Protein AF-A0A4Y9ZK62-F1 (afdb_monomer_lite)

InterPro domains:
  IPR059972 Clampless protein, 1 N-terminal domain [PF28371] (34-116)

Organism: NCBI:txid135208

Foldseek 3Di:
DDDDDDDDDDDPPPPPPPPPPDPPDDDDPDDDDDDDDDDDLVVLCVVPVVCSPPDVVVVVVVCVVCVVLQVVQVVPKPDPPDDDPSDDDPDDDIDRPPGPDHDPDDDDDDDDDDDDDDDDDD

Sequence (122 aa):
MFQVSSRPAQPTFDMQHHPITLPSVQLPRTLSRPAYAEVSPDVLAAIDPGLAQVPPEFARRSLHGRGDEMLASISALQIPRSVPKSRLPSSFEVALPYTASPPTHILAVFTSPSSKGPASDA

Secondary structure (DSSP, 8-state):
------PPPP------------------S--PPPPP-PPPHHHHHHH-GGGGGS-HHHHHHHHHHHHHHHHHHHHT----S---GGG--S---------SS--S------------PPP---

Radius of gyration: 26.76 Å; chains: 1; bounding box: 82×47×60 Å

Structure (mmCIF, N/CA/C/O backbone):
data_AF-A0A4Y9ZK62-F1
#
_entry.id   AF-A0A4Y9ZK62-F1
#
loop_
_atom_site.group_PDB
_atom_site.id
_atom_site.type_symbol
_atom_site.label_atom_id
_atom_site.label_alt_id
_atom_site.label_comp_id
_atom_site.label_asym_id
_atom_site.label_entity_id
_atom_site.label_seq_id
_atom_site.pdbx_PDB_ins_code
_atom_site.Cartn_x
_atom_site.Cartn_y
_atom_site.Cartn_z
_atom_site.occupancy
_atom_site.B_iso_or_equiv
_atom_site.auth_seq_id
_atom_site.auth_comp_id
_atom_site.auth_asym_id
_atom_site.auth_atom_id
_atom_site.pdbx_PDB_model_num
ATOM 1 N N . MET A 1 1 ? 63.715 -34.741 -35.266 1.00 45.88 1 MET A N 1
ATOM 2 C CA . MET A 1 1 ? 63.176 -34.483 -33.913 1.00 45.88 1 MET A CA 1
ATOM 3 C C . MET A 1 1 ? 61.736 -34.037 -34.071 1.00 45.88 1 MET A C 1
ATOM 5 O O . MET A 1 1 ? 61.515 -33.015 -34.702 1.00 45.88 1 MET A O 1
ATOM 9 N N . PHE A 1 2 ? 60.775 -34.814 -33.576 1.00 47.19 2 PHE A N 1
ATOM 10 C CA . PHE A 1 2 ? 59.358 -34.447 -33.594 1.00 47.19 2 PHE A CA 1
ATOM 11 C C . PHE A 1 2 ? 58.990 -33.909 -32.210 1.00 47.19 2 PHE A C 1
ATOM 13 O O . PHE A 1 2 ? 59.220 -34.596 -31.218 1.00 47.19 2 PHE A O 1
ATOM 20 N N . GLN A 1 3 ? 58.467 -32.684 -32.136 1.00 57.44 3 GLN A N 1
ATOM 21 C CA . GLN A 1 3 ? 57.881 -32.148 -30.908 1.00 57.44 3 GLN A CA 1
ATOM 22 C C . GLN A 1 3 ? 56.368 -32.371 -30.945 1.00 57.44 3 GLN A C 1
ATOM 24 O O . GLN A 1 3 ? 55.693 -31.925 -31.870 1.00 57.44 3 GLN A O 1
ATOM 29 N N . VAL A 1 4 ? 55.850 -33.079 -29.942 1.00 51.78 4 VAL A N 1
ATOM 30 C CA . VAL A 1 4 ? 54.417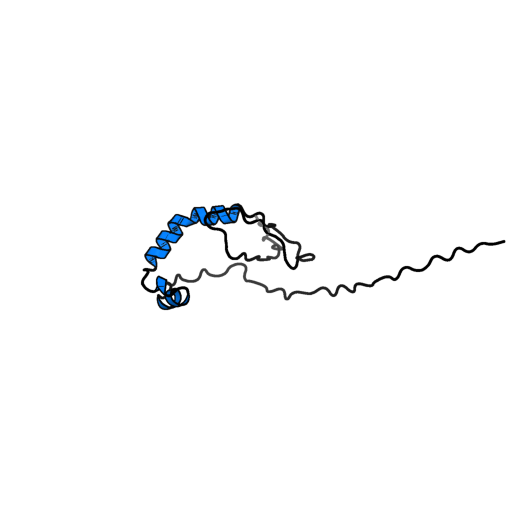 -33.279 -29.703 1.00 51.78 4 VAL A CA 1
ATOM 31 C C . VAL A 1 4 ? 54.019 -32.344 -28.565 1.00 51.78 4 VAL A C 1
ATOM 33 O O . VAL A 1 4 ? 54.481 -32.507 -27.439 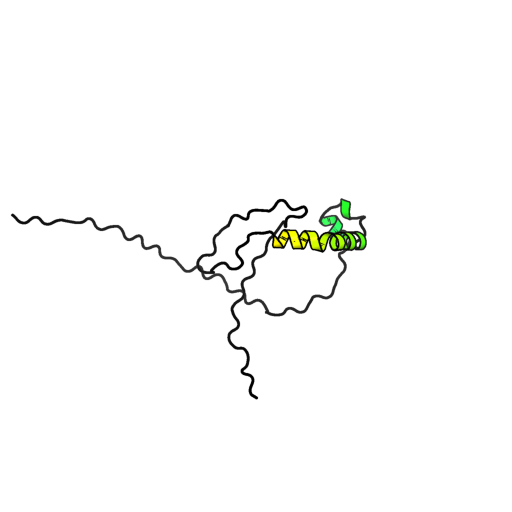1.00 51.78 4 VAL A O 1
ATOM 36 N N . SER A 1 5 ? 53.192 -31.341 -28.855 1.00 46.72 5 SER A N 1
ATOM 37 C CA . SER A 1 5 ? 52.625 -30.452 -27.839 1.00 46.72 5 SER A CA 1
ATOM 38 C C . SER A 1 5 ? 51.401 -31.109 -27.199 1.00 46.72 5 SER A C 1
ATOM 40 O O . SER A 1 5 ? 50.355 -31.236 -27.833 1.00 46.72 5 SER A O 1
ATOM 42 N N . SER A 1 6 ? 51.506 -31.507 -25.934 1.00 51.22 6 SER A N 1
ATOM 43 C CA . SER A 1 6 ? 50.374 -31.935 -25.111 1.00 51.22 6 SER A CA 1
ATOM 44 C C . SER A 1 6 ? 49.688 -30.713 -24.488 1.00 51.22 6 SER A C 1
ATOM 46 O O . SER A 1 6 ? 50.271 -29.994 -23.679 1.00 51.22 6 SER A O 1
ATOM 48 N N . ARG A 1 7 ? 48.430 -30.459 -24.868 1.00 47.88 7 ARG A N 1
ATOM 49 C CA . ARG A 1 7 ? 47.552 -29.507 -24.167 1.00 47.88 7 ARG A CA 1
ATOM 50 C C . ARG A 1 7 ? 46.904 -30.21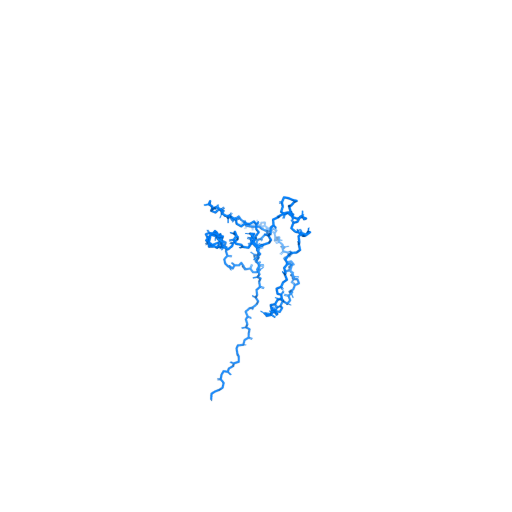0 -22.964 1.00 47.88 7 ARG A C 1
ATOM 52 O O . ARG A 1 7 ? 46.405 -31.319 -23.150 1.00 47.88 7 ARG A O 1
ATOM 59 N N . PRO A 1 8 ? 46.855 -29.602 -21.766 1.00 47.66 8 PRO A N 1
ATOM 60 C CA . PRO A 1 8 ? 46.057 -30.138 -20.670 1.00 47.66 8 PRO A CA 1
ATOM 61 C C . PRO A 1 8 ? 44.562 -29.931 -20.951 1.00 47.66 8 PRO A C 1
ATOM 63 O O . PRO A 1 8 ? 44.132 -28.846 -21.348 1.00 47.66 8 PRO A O 1
ATOM 66 N N . ALA A 1 9 ? 43.779 -30.991 -20.754 1.00 50.91 9 ALA A N 1
ATOM 67 C CA . ALA A 1 9 ? 42.325 -30.960 -20.812 1.00 50.91 9 ALA A CA 1
ATOM 68 C C . ALA A 1 9 ? 41.778 -30.048 -19.703 1.00 50.91 9 ALA A C 1
ATOM 70 O O . ALA A 1 9 ? 42.148 -30.190 -18.537 1.00 50.91 9 ALA A O 1
ATOM 71 N N . GLN A 1 10 ? 40.907 -29.105 -20.065 1.00 52.44 10 GLN A N 1
ATOM 72 C CA . GLN A 1 10 ? 40.164 -28.334 -19.074 1.00 52.44 10 GLN A CA 1
ATOM 73 C C . GLN A 1 10 ? 39.062 -29.209 -18.461 1.00 52.44 10 GLN A C 1
ATOM 75 O O . GLN A 1 10 ? 38.386 -29.922 -19.206 1.00 52.44 10 GLN A O 1
ATOM 80 N N . PRO A 1 11 ? 38.851 -29.163 -17.135 1.00 49.75 11 PRO A N 1
ATOM 81 C CA . PRO A 1 11 ? 37.728 -29.840 -16.510 1.00 49.75 11 PRO A CA 1
ATOM 82 C C . PRO A 1 11 ? 36.427 -29.141 -16.924 1.00 49.75 11 PRO A C 1
ATOM 84 O O . PRO A 1 11 ? 36.158 -28.002 -16.543 1.00 49.75 11 PRO A O 1
ATOM 87 N N . THR A 1 12 ? 35.618 -29.830 -17.723 1.00 53.00 12 THR A N 1
ATOM 88 C CA . THR A 1 12 ? 34.211 -29.503 -17.948 1.00 53.00 12 THR A CA 1
ATOM 89 C C . THR A 1 12 ? 33.457 -29.675 -16.635 1.00 53.00 12 THR A C 1
ATOM 91 O O . THR A 1 12 ? 33.191 -30.794 -16.202 1.00 53.00 12 THR A O 1
ATOM 94 N N . PHE A 1 13 ? 33.126 -28.562 -15.984 1.00 55.06 13 PHE A N 1
ATOM 95 C CA . PHE A 1 13 ? 32.131 -28.544 -14.920 1.00 55.06 13 PHE A CA 1
ATOM 96 C C . PHE A 1 13 ? 30.748 -28.672 -15.563 1.00 55.06 13 PHE A C 1
ATOM 98 O O . PHE A 1 13 ? 30.177 -27.685 -16.026 1.00 55.06 13 PHE A O 1
ATOM 105 N N . ASP A 1 14 ? 30.222 -29.896 -15.605 1.00 47.16 14 ASP A N 1
ATOM 106 C CA . ASP A 1 14 ? 28.808 -30.155 -15.879 1.00 47.16 14 ASP A CA 1
ATOM 107 C C . ASP A 1 14 ? 27.976 -29.588 -14.717 1.00 47.16 14 ASP A C 1
ATOM 109 O O . ASP A 1 14 ? 27.681 -30.260 -13.727 1.00 47.16 14 ASP A O 1
ATOM 113 N N . MET A 1 15 ? 27.602 -28.310 -14.811 1.00 57.34 15 MET A N 1
ATOM 114 C CA . MET A 1 15 ? 26.488 -27.772 -14.036 1.00 57.34 15 MET A CA 1
ATOM 115 C C . MET A 1 15 ? 25.207 -28.391 -14.598 1.00 57.34 15 MET A C 1
ATOM 117 O O . MET A 1 15 ? 24.571 -27.847 -15.501 1.00 57.34 15 MET A O 1
ATOM 121 N N . GLN A 1 16 ? 24.828 -29.553 -14.063 1.00 54.69 16 GLN A N 1
ATOM 122 C CA . GLN A 1 16 ? 23.493 -30.117 -14.233 1.00 54.69 16 GLN A CA 1
ATOM 123 C C . GLN A 1 16 ? 22.473 -29.162 -13.596 1.00 54.69 16 GLN A C 1
ATOM 125 O O . GLN A 1 16 ? 22.069 -29.319 -12.442 1.00 54.69 16 GLN A O 1
ATOM 130 N N . HIS A 1 17 ? 22.063 -28.142 -14.354 1.00 52.38 17 HIS A N 1
ATOM 131 C CA . HIS A 1 17 ? 20.906 -27.313 -14.052 1.00 52.38 17 HIS A CA 1
ATOM 132 C C . HIS A 1 17 ? 19.671 -28.209 -14.090 1.00 52.38 17 HIS A C 1
ATOM 134 O O . HIS A 1 17 ? 19.040 -28.380 -15.130 1.00 52.38 17 HIS A O 1
ATOM 140 N N . HIS A 1 18 ? 19.326 -28.793 -12.945 1.00 49.72 18 HIS A N 1
ATOM 141 C CA . HIS A 1 18 ? 17.996 -29.336 -12.741 1.00 49.72 18 HIS A CA 1
ATOM 142 C C . HIS A 1 18 ? 17.030 -28.159 -12.901 1.00 49.72 18 HIS A C 1
ATOM 144 O O . HIS A 1 18 ? 17.126 -27.197 -12.129 1.00 49.72 18 HIS A O 1
ATOM 150 N N . PRO A 1 19 ? 16.147 -28.158 -13.916 1.00 53.53 19 PRO A N 1
ATOM 151 C CA . PRO A 1 19 ? 15.156 -27.109 -14.030 1.00 53.53 19 PRO A CA 1
ATOM 152 C C . PRO A 1 19 ? 14.275 -27.208 -12.789 1.00 53.53 19 PRO A C 1
ATOM 154 O O . PRO A 1 19 ? 13.539 -28.177 -12.617 1.00 53.53 19 PRO A O 1
ATOM 157 N N . ILE A 1 20 ? 14.377 -26.219 -11.902 1.00 54.44 20 ILE A N 1
ATOM 158 C CA . ILE A 1 20 ? 13.439 -26.056 -10.796 1.00 54.44 20 ILE A CA 1
ATOM 159 C C . ILE A 1 20 ? 12.090 -25.750 -11.447 1.00 54.44 20 ILE A C 1
ATOM 161 O O . ILE A 1 20 ? 11.775 -24.610 -11.788 1.00 54.44 20 ILE A O 1
ATOM 165 N N . THR A 1 21 ? 11.301 -26.791 -11.692 1.00 56.28 21 THR A N 1
ATOM 166 C CA . THR A 1 21 ? 9.909 -26.660 -12.101 1.00 56.28 21 THR A CA 1
ATOM 167 C C . THR A 1 21 ? 9.129 -26.194 -10.887 1.00 56.28 21 THR A C 1
ATOM 169 O O . THR A 1 21 ? 8.697 -26.996 -10.061 1.00 56.28 21 THR A O 1
ATOM 172 N N . LEU A 1 22 ? 8.984 -24.876 -10.757 1.00 60.06 22 LEU A N 1
ATOM 173 C CA . LEU A 1 22 ? 8.061 -24.295 -9.793 1.00 60.06 22 LEU A CA 1
ATOM 174 C C . LEU A 1 22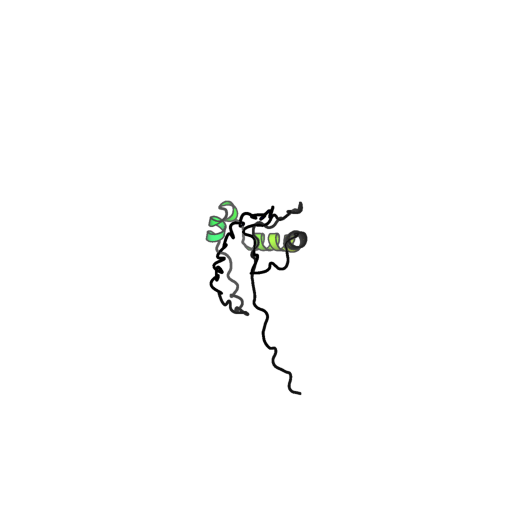 ? 6.649 -24.814 -10.105 1.00 60.06 22 LEU A C 1
ATOM 176 O O . LEU A 1 22 ? 6.257 -24.815 -11.279 1.00 60.06 22 LEU A O 1
ATOM 180 N N . PRO A 1 23 ? 5.875 -25.247 -9.095 1.00 62.72 23 PRO A N 1
ATOM 181 C CA . PRO A 1 23 ? 4.497 -25.656 -9.304 1.00 62.72 23 PRO A CA 1
ATOM 182 C C . PRO A 1 23 ? 3.734 -24.491 -9.940 1.00 62.72 23 PRO A C 1
ATOM 184 O O . PRO A 1 23 ? 3.619 -23.404 -9.373 1.00 62.72 23 PRO A O 1
ATOM 187 N N . SER A 1 24 ? 3.255 -24.702 -11.165 1.00 67.62 24 SER A N 1
ATOM 188 C CA . SER A 1 24 ? 2.485 -23.700 -11.893 1.00 67.62 24 SER A CA 1
ATOM 189 C C . SER A 1 24 ? 1.090 -23.618 -11.282 1.00 67.62 24 SER A C 1
ATOM 191 O O . SER A 1 24 ? 0.185 -24.335 -11.705 1.00 67.62 24 SER A O 1
ATOM 193 N N . VAL A 1 25 ? 0.910 -22.740 -10.296 1.00 68.50 25 VAL A N 1
ATOM 194 C CA . VAL A 1 25 ? -0.408 -22.435 -9.733 1.00 68.50 25 VAL A CA 1
ATOM 195 C C . VAL A 1 25 ? -1.245 -21.755 -10.816 1.00 68.50 25 VAL A C 1
ATOM 197 O O . VAL A 1 25 ? -0.945 -20.643 -11.252 1.00 68.50 25 VAL A O 1
ATOM 200 N N . GLN A 1 26 ? -2.283 -22.444 -11.288 1.00 70.31 26 GLN A N 1
ATOM 201 C CA . GLN A 1 26 ? -3.260 -21.862 -12.201 1.00 70.31 26 GLN A CA 1
ATOM 202 C C . GLN A 1 26 ? -4.246 -21.029 -11.382 1.00 70.31 26 GLN A C 1
ATOM 204 O O . GLN A 1 26 ? -5.147 -21.568 -10.743 1.00 70.31 26 GLN A O 1
ATOM 209 N N . LEU A 1 27 ? -4.050 -19.710 -11.370 1.00 72.88 27 LEU A N 1
ATOM 210 C CA . LEU A 1 27 ? -4.995 -18.786 -10.748 1.00 72.88 27 LEU A CA 1
ATOM 211 C C . LEU A 1 27 ? -6.147 -18.480 -11.722 1.00 72.88 27 LEU A C 1
ATOM 213 O O . LEU A 1 27 ? -5.889 -18.253 -12.911 1.00 72.88 27 LEU A O 1
ATOM 217 N N . PRO A 1 28 ? -7.407 -18.437 -11.251 1.00 76.31 28 PRO A N 1
ATOM 218 C CA . PRO A 1 28 ? -8.525 -17.956 -12.055 1.00 76.31 28 PRO A CA 1
ATOM 219 C C . PRO A 1 28 ? -8.243 -16.546 -12.589 1.00 76.31 28 PRO A C 1
ATOM 221 O O . PRO A 1 28 ? -7.829 -15.663 -11.840 1.00 76.31 28 PRO A O 1
ATOM 224 N N . ARG A 1 29 ? -8.480 -16.320 -13.889 1.00 73.62 29 ARG A N 1
ATOM 225 C CA . ARG A 1 29 ? -8.238 -15.009 -14.531 1.00 73.62 29 ARG A CA 1
ATOM 226 C C . ARG A 1 29 ? -9.191 -13.927 -14.026 1.00 73.62 29 ARG A C 1
ATOM 228 O O . ARG A 1 29 ? -8.859 -12.748 -14.054 1.00 73.62 29 ARG A O 1
ATOM 235 N N . THR A 1 30 ? -10.372 -14.342 -13.587 1.00 80.00 30 THR A N 1
ATOM 236 C CA . THR A 1 30 ? -11.399 -13.483 -13.011 1.00 80.00 30 THR A CA 1
ATOM 237 C C . THR A 1 30 ? -11.859 -14.107 -11.708 1.00 80.00 30 THR A C 1
ATOM 239 O O . THR A 1 30 ? -12.293 -15.259 -11.689 1.00 80.00 30 THR A O 1
ATOM 242 N N . LEU A 1 31 ? -11.776 -13.341 -10.628 1.00 79.25 31 LEU A N 1
ATOM 243 C CA . LEU A 1 31 ? -12.414 -13.670 -9.363 1.00 79.25 31 LEU A CA 1
ATOM 244 C C . LEU A 1 31 ? -13.641 -12.777 -9.212 1.00 79.25 31 LEU A C 1
ATOM 246 O O . LEU A 1 31 ? -13.607 -11.602 -9.586 1.00 79.25 31 LEU A O 1
ATOM 250 N N . SER A 1 32 ? -14.726 -13.325 -8.666 1.00 88.12 32 SER A N 1
ATOM 251 C CA . SER A 1 32 ? -15.849 -12.497 -8.234 1.00 88.12 32 SER A CA 1
ATOM 252 C C . SER A 1 32 ? -15.345 -11.502 -7.195 1.00 88.12 32 SER A C 1
ATOM 254 O O . SER A 1 32 ? -14.662 -11.897 -6.246 1.00 88.12 32 SER A O 1
ATOM 256 N N . ARG A 1 33 ? -15.690 -10.222 -7.356 1.00 87.94 33 ARG A N 1
ATOM 257 C CA . ARG A 1 33 ? -15.391 -9.211 -6.342 1.00 87.94 33 ARG A CA 1
ATOM 258 C C . ARG A 1 33 ? -16.060 -9.636 -5.028 1.00 87.94 33 ARG A C 1
ATOM 260 O O . ARG A 1 33 ? -17.276 -9.831 -5.038 1.00 87.94 33 ARG A O 1
ATOM 267 N N . PRO A 1 34 ? -15.314 -9.784 -3.922 1.00 89.75 34 PRO A N 1
ATOM 268 C CA . PRO A 1 34 ? -15.922 -10.066 -2.630 1.00 89.75 34 PRO A CA 1
ATOM 269 C C . PRO A 1 34 ? -16.944 -8.986 -2.269 1.00 89.75 34 PRO A C 1
ATOM 271 O O . PRO A 1 34 ? -16.751 -7.808 -2.598 1.00 89.75 34 PRO A O 1
ATOM 274 N N . ALA A 1 35 ? -18.021 -9.383 -1.590 1.00 93.19 35 ALA A N 1
ATOM 275 C CA . ALA A 1 35 ? -18.929 -8.419 -0.986 1.00 93.19 35 ALA A CA 1
ATOM 276 C C . ALA A 1 35 ? -18.141 -7.540 -0.006 1.00 93.19 35 ALA A C 1
ATOM 278 O O . ALA A 1 35 ? -17.256 -8.024 0.703 1.00 93.19 35 ALA A O 1
ATOM 279 N N . TYR A 1 36 ? -18.440 -6.243 0.007 1.00 88.75 36 TYR A N 1
ATOM 280 C CA . TYR A 1 36 ? -17.823 -5.343 0.970 1.00 88.75 36 TYR A CA 1
ATOM 281 C C . TYR A 1 36 ? -18.262 -5.737 2.383 1.00 88.75 36 TYR A C 1
ATOM 283 O O . TYR A 1 36 ? -19.459 -5.843 2.647 1.00 88.75 36 TYR A O 1
ATOM 291 N N . ALA A 1 37 ? -17.293 -5.933 3.272 1.00 90.12 37 ALA A N 1
ATOM 292 C CA . ALA A 1 37 ? -17.513 -6.131 4.695 1.00 90.12 37 ALA A CA 1
ATOM 293 C C . ALA A 1 37 ? -16.760 -5.039 5.452 1.00 90.12 37 ALA A C 1
ATOM 295 O O . ALA A 1 37 ? -15.603 -4.742 5.142 1.00 90.12 37 ALA A O 1
ATOM 296 N N . GLU A 1 38 ? -17.428 -4.422 6.422 1.00 88.00 38 GLU A N 1
ATOM 297 C CA . GLU A 1 38 ? -16.778 -3.450 7.288 1.00 88.00 38 GLU A CA 1
ATOM 298 C C . GLU A 1 38 ? -15.764 -4.146 8.206 1.00 88.00 38 GLU A C 1
ATOM 300 O O . GLU A 1 38 ? -15.975 -5.274 8.655 1.00 88.00 38 GLU A O 1
ATOM 305 N N . VAL A 1 39 ? -14.636 -3.478 8.456 1.00 88.56 39 VAL A N 1
ATOM 306 C CA . VAL A 1 39 ? -13.582 -4.005 9.327 1.00 88.56 39 VAL A CA 1
ATOM 307 C C . VAL A 1 39 ? -14.058 -3.923 10.774 1.00 88.56 39 VAL A C 1
ATOM 309 O O . VAL A 1 39 ? -14.419 -2.846 11.246 1.00 88.56 39 VAL A O 1
ATOM 312 N N . SER A 1 40 ? -14.044 -5.052 11.485 1.00 90.38 40 SER A N 1
ATOM 313 C CA . SER A 1 40 ? -14.420 -5.086 12.899 1.00 90.38 40 SER A CA 1
ATOM 314 C C . SER A 1 40 ? -13.434 -4.274 13.754 1.00 90.38 40 SER A C 1
ATOM 316 O O . SER A 1 40 ? -12.224 -4.389 13.527 1.00 90.38 40 SER A O 1
ATOM 318 N N . PRO A 1 41 ? -13.904 -3.549 14.784 1.00 86.88 41 PRO A N 1
ATOM 319 C CA . PRO A 1 41 ? -13.039 -2.811 15.708 1.00 86.88 41 PRO A CA 1
ATOM 320 C C . PRO A 1 41 ? -11.947 -3.677 16.349 1.00 86.88 41 PRO A C 1
ATOM 322 O O . PRO A 1 41 ? -10.812 -3.230 16.475 1.00 86.88 41 PRO A O 1
ATOM 325 N N . ASP A 1 42 ? -12.256 -4.938 16.661 1.00 90.62 42 ASP A N 1
ATOM 326 C CA . ASP A 1 42 ? -11.309 -5.882 17.268 1.00 90.62 42 ASP A CA 1
ATOM 327 C C . ASP A 1 42 ? -10.094 -6.156 16.371 1.00 90.62 42 ASP A C 1
ATOM 329 O O . ASP A 1 42 ? -8.970 -6.287 16.850 1.00 90.62 42 ASP A O 1
ATOM 333 N N . VAL A 1 43 ? -10.300 -6.186 15.050 1.00 91.06 43 VAL A N 1
ATOM 334 C CA . VAL A 1 43 ? -9.215 -6.357 14.071 1.00 91.06 43 VAL A CA 1
ATOM 335 C C . VAL A 1 43 ? -8.347 -5.103 14.008 1.00 91.06 43 VAL A C 1
ATOM 337 O O . VAL A 1 43 ? -7.129 -5.217 13.918 1.00 91.06 43 VAL A O 1
ATOM 340 N N . LEU A 1 44 ? -8.945 -3.911 14.093 1.00 89.94 44 LEU A N 1
ATOM 341 C CA . LEU A 1 44 ? -8.181 -2.661 14.144 1.00 89.94 44 LEU A CA 1
ATOM 342 C C . LEU A 1 44 ? -7.355 -2.572 15.433 1.00 89.94 44 LEU A C 1
ATOM 344 O O . LEU A 1 44 ? -6.168 -2.262 15.368 1.00 89.94 44 LEU A O 1
ATOM 348 N N . ALA A 1 45 ? -7.949 -2.932 16.574 1.00 92.31 45 ALA A N 1
ATOM 349 C CA . ALA A 1 45 ? -7.270 -3.005 17.866 1.00 92.31 45 ALA A CA 1
ATOM 350 C C . ALA A 1 45 ? -6.128 -4.036 17.883 1.00 92.31 45 ALA A C 1
ATOM 352 O O . ALA A 1 45 ? -5.120 -3.822 18.554 1.00 92.31 45 ALA A O 1
ATOM 353 N N . ALA A 1 46 ? -6.265 -5.140 17.139 1.00 93.31 46 ALA A N 1
ATOM 354 C CA . ALA A 1 46 ? -5.213 -6.144 16.994 1.00 93.31 46 ALA A CA 1
ATOM 355 C C . ALA A 1 46 ? -4.016 -5.653 16.158 1.00 93.31 46 ALA A C 1
ATOM 357 O O . ALA A 1 46 ? -2.904 -6.138 16.359 1.00 93.31 46 ALA A O 1
ATOM 358 N N . ILE A 1 47 ? -4.229 -4.715 15.225 1.00 90.62 47 ILE A N 1
ATOM 359 C CA . ILE A 1 47 ? -3.156 -4.089 14.433 1.00 90.62 47 ILE A CA 1
ATOM 360 C C . ILE A 1 47 ? -2.423 -3.042 15.275 1.00 90.62 47 ILE A C 1
ATOM 362 O O . ILE A 1 47 ? -1.197 -3.051 15.347 1.00 90.62 47 ILE A O 1
ATOM 366 N N . ASP A 1 48 ? -3.184 -2.141 15.893 1.00 90.56 48 ASP A N 1
ATOM 367 C CA . ASP A 1 48 ? -2.678 -1.102 16.783 1.00 90.56 48 ASP A CA 1
ATOM 368 C C . ASP A 1 48 ? -3.747 -0.800 17.849 1.00 90.56 48 ASP A C 1
ATOM 370 O O . ASP A 1 48 ? -4.836 -0.321 17.509 1.00 90.56 48 ASP A O 1
ATOM 374 N N . PRO A 1 49 ? -3.464 -1.036 19.145 1.00 92.25 49 PRO A N 1
ATOM 375 C CA . PRO A 1 49 ? -4.403 -0.752 20.229 1.00 92.25 49 PRO A CA 1
ATOM 376 C C . PRO A 1 49 ? -4.901 0.700 20.256 1.00 92.25 49 PRO A C 1
ATOM 378 O O . PRO A 1 49 ? -6.020 0.955 20.703 1.00 92.25 49 PRO A O 1
ATOM 381 N N . GLY A 1 50 ? -4.113 1.656 19.750 1.00 90.06 50 GLY A N 1
ATOM 382 C CA . GLY A 1 50 ? -4.511 3.059 19.623 1.00 90.06 50 GLY A CA 1
ATOM 383 C C . GLY A 1 50 ? -5.656 3.288 18.630 1.00 90.06 50 GLY A C 1
ATOM 384 O O . GLY A 1 50 ? -6.371 4.285 18.733 1.00 90.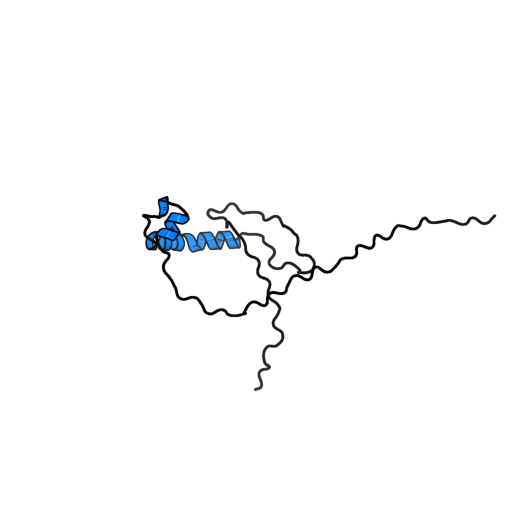06 50 GLY A O 1
ATOM 385 N N . LEU A 1 51 ? -5.886 2.349 17.707 1.00 89.50 51 LEU A N 1
ATOM 386 C CA . LEU A 1 51 ? -6.968 2.405 16.724 1.00 89.50 51 LEU A CA 1
ATOM 387 C C . LEU A 1 51 ? -8.300 1.860 17.249 1.00 89.50 51 LEU A C 1
ATOM 389 O O . LEU A 1 51 ? -9.319 2.043 16.588 1.00 89.50 51 LEU A O 1
ATOM 393 N N . ALA A 1 52 ? -8.332 1.251 18.440 1.00 88.44 52 ALA A N 1
ATOM 394 C CA . ALA A 1 52 ? -9.547 0.658 19.007 1.00 88.44 52 ALA A CA 1
ATOM 395 C C . ALA A 1 52 ? -10.709 1.661 19.145 1.00 88.44 52 ALA A C 1
ATOM 397 O O . ALA A 1 52 ? -11.875 1.285 19.065 1.00 88.44 52 ALA A O 1
ATOM 398 N N . GLN A 1 53 ? -10.388 2.941 19.354 1.00 89.19 53 GLN A N 1
ATOM 399 C CA . GLN A 1 53 ? -11.358 4.027 19.525 1.00 89.19 53 GLN A CA 1
ATOM 400 C C . GLN A 1 53 ? -11.553 4.865 18.252 1.00 89.19 53 GLN A C 1
ATOM 402 O O . GLN A 1 53 ? -12.294 5.847 18.270 1.00 89.19 53 GLN A O 1
ATOM 407 N N . VAL A 1 54 ? -10.878 4.519 17.151 1.00 89.69 54 VAL A N 1
ATOM 408 C CA . VAL A 1 54 ? -10.937 5.286 15.903 1.00 89.69 54 VAL A CA 1
ATOM 409 C C . VAL A 1 54 ? -12.094 4.770 15.046 1.00 89.69 54 VAL A C 1
ATOM 411 O O . VAL A 1 54 ? -12.086 3.604 14.648 1.00 89.69 54 VAL A O 1
ATOM 414 N N . PRO A 1 55 ? -13.081 5.617 14.694 1.00 90.00 55 PRO A N 1
ATOM 415 C CA . PRO A 1 55 ? -14.150 5.211 13.793 1.00 90.00 55 PRO A CA 1
ATOM 416 C C . PRO A 1 55 ? -13.588 4.793 12.422 1.00 90.00 55 PRO A C 1
ATOM 418 O O . PRO A 1 55 ? -12.804 5.552 11.841 1.00 90.00 55 PRO A O 1
ATOM 421 N N . PRO A 1 56 ? -14.024 3.660 11.837 1.00 88.94 56 PRO A N 1
ATOM 422 C CA . PRO A 1 56 ? -13.560 3.211 10.521 1.00 88.94 56 PRO A CA 1
ATOM 423 C C . PRO A 1 56 ? -13.736 4.267 9.422 1.00 88.94 56 PRO A C 1
ATOM 425 O O . PRO A 1 56 ? -12.896 4.391 8.532 1.00 88.94 56 PRO A O 1
ATOM 428 N N . GLU A 1 57 ? -14.787 5.089 9.512 1.00 90.56 57 GLU A N 1
ATOM 429 C CA . GLU A 1 57 ? -15.015 6.208 8.591 1.00 90.56 57 GLU A CA 1
ATOM 430 C C . GLU A 1 57 ? -13.903 7.254 8.609 1.00 90.56 57 GLU A C 1
ATOM 432 O O . GLU A 1 57 ? -13.566 7.821 7.569 1.00 90.56 57 GLU A O 1
ATOM 437 N N . PHE A 1 58 ? -13.321 7.519 9.778 1.00 90.81 58 PHE A N 1
ATOM 438 C CA . PHE A 1 58 ? -12.212 8.456 9.888 1.00 90.81 58 PHE A CA 1
ATOM 439 C C . PHE A 1 58 ? -11.002 7.921 9.119 1.00 90.81 58 PHE A C 1
ATOM 441 O O . PHE A 1 58 ? -10.464 8.621 8.263 1.00 90.81 58 PHE A O 1
ATOM 448 N N . ALA A 1 59 ? -10.658 6.645 9.326 1.00 88.19 59 ALA A N 1
ATOM 449 C CA . ALA A 1 59 ? -9.587 5.983 8.589 1.00 88.19 59 ALA A CA 1
ATOM 450 C C . ALA A 1 59 ? -9.848 5.987 7.072 1.00 88.19 59 ALA A C 1
ATOM 452 O O . ALA A 1 59 ? -8.955 6.333 6.298 1.00 88.19 59 ALA A O 1
ATOM 453 N N . ARG A 1 60 ? -11.081 5.686 6.635 1.00 90.50 60 ARG A N 1
ATOM 454 C CA . ARG A 1 60 ? -11.478 5.745 5.216 1.00 90.50 60 ARG A CA 1
ATOM 455 C C . ARG A 1 60 ? -11.263 7.136 4.620 1.00 90.50 60 ARG A C 1
ATOM 457 O O . ARG A 1 60 ? -10.659 7.251 3.557 1.00 90.50 60 ARG A O 1
ATOM 464 N N . ARG A 1 61 ? -11.722 8.190 5.302 1.00 92.31 61 ARG A N 1
ATOM 465 C CA . ARG A 1 61 ? -11.567 9.580 4.839 1.00 92.31 61 ARG A CA 1
ATOM 466 C C . ARG A 1 61 ? -10.101 9.995 4.767 1.00 92.31 61 ARG A C 1
ATOM 468 O O . ARG A 1 61 ? -9.693 10.595 3.776 1.00 92.31 61 ARG A O 1
ATOM 475 N N . SER A 1 62 ? -9.304 9.639 5.771 1.00 89.56 62 SER A N 1
ATOM 476 C CA . SER A 1 62 ? -7.865 9.912 5.778 1.00 89.56 62 SER A CA 1
ATOM 477 C C . SER A 1 62 ? -7.138 9.190 4.642 1.00 89.56 62 SER A C 1
ATOM 479 O O . SER A 1 62 ? -6.322 9.803 3.958 1.00 89.56 62 SER A O 1
ATOM 481 N N . LEU A 1 63 ? -7.462 7.916 4.392 1.00 89.38 63 LEU A N 1
ATOM 482 C CA . LEU A 1 63 ? -6.894 7.147 3.280 1.00 89.38 63 LEU A CA 1
ATOM 483 C C . LEU A 1 63 ? -7.308 7.718 1.923 1.00 89.38 63 LEU A C 1
ATOM 485 O O . LEU A 1 63 ? -6.470 7.833 1.035 1.00 89.38 63 LEU A O 1
ATOM 489 N N . HIS A 1 64 ? -8.570 8.125 1.775 1.00 91.75 64 HIS A N 1
ATOM 490 C CA . HIS A 1 64 ? -9.056 8.764 0.556 1.00 91.75 64 HIS A CA 1
ATOM 491 C C . HIS A 1 64 ? -8.298 10.067 0.264 1.00 91.75 64 HIS A C 1
ATOM 493 O O . HIS A 1 64 ? -7.899 10.300 -0.871 1.00 91.75 64 HIS A O 1
ATOM 499 N N . GLY A 1 65 ? -8.041 10.893 1.284 1.00 91.38 65 GLY A N 1
ATOM 500 C CA . GLY A 1 65 ? -7.277 12.136 1.130 1.00 91.38 65 GLY A CA 1
ATOM 501 C C . GLY A 1 65 ? -5.809 11.936 0.731 1.00 91.38 65 GLY A C 1
ATOM 502 O O . GLY A 1 65 ? -5.213 12.839 0.155 1.00 91.38 65 GLY A O 1
ATOM 503 N N . ARG A 1 66 ? -5.231 10.760 1.006 1.00 89.94 66 ARG A N 1
ATOM 504 C CA . ARG A 1 66 ? -3.832 10.413 0.691 1.00 89.94 66 ARG A CA 1
ATOM 505 C C . ARG A 1 66 ? -3.689 9.438 -0.482 1.00 89.94 66 ARG A C 1
ATOM 507 O O . ARG A 1 66 ? -2.575 9.033 -0.805 1.00 89.94 66 ARG A O 1
ATOM 514 N N . GLY A 1 67 ? -4.797 9.050 -1.117 1.00 89.44 67 GLY A N 1
ATOM 515 C CA . GLY A 1 67 ? -4.832 8.082 -2.219 1.00 89.44 67 GLY A CA 1
ATOM 516 C C . GLY A 1 67 ? -3.861 8.430 -3.344 1.00 89.44 67 GLY A C 1
ATOM 517 O O . GLY A 1 67 ? -3.029 7.609 -3.733 1.00 89.44 67 GLY A O 1
ATOM 518 N N . ASP A 1 68 ? -3.925 9.675 -3.807 1.00 90.31 68 ASP A N 1
ATOM 519 C CA . ASP A 1 68 ? -3.107 10.157 -4.921 1.00 90.31 68 ASP A CA 1
ATOM 520 C C . ASP A 1 68 ? -1.616 10.218 -4.564 1.00 90.31 68 ASP A C 1
ATOM 522 O O . ASP A 1 68 ? -0.769 9.855 -5.376 1.00 90.31 68 ASP A O 1
ATOM 526 N N . GLU A 1 69 ? -1.284 10.600 -3.327 1.00 89.19 69 GLU A N 1
ATOM 527 C CA . GLU A 1 69 ? 0.090 10.603 -2.801 1.00 89.19 69 GLU A CA 1
ATOM 528 C C . GLU A 1 69 ? 0.675 9.181 -2.769 1.00 89.19 69 GLU A C 1
ATOM 530 O O . GLU A 1 69 ? 1.813 8.952 -3.193 1.00 89.19 69 GLU A O 1
ATOM 535 N N . MET A 1 70 ? -0.117 8.202 -2.315 1.00 88.38 70 MET A N 1
ATOM 536 C CA . MET A 1 70 ? 0.271 6.790 -2.309 1.00 88.38 70 MET A CA 1
ATOM 537 C C . MET A 1 70 ? 0.484 6.262 -3.736 1.00 88.38 70 MET A C 1
ATOM 539 O O . MET A 1 70 ? 1.494 5.612 -4.010 1.00 88.38 70 MET A O 1
ATOM 543 N N . LEU A 1 71 ? -0.422 6.576 -4.668 1.00 87.88 71 LEU A N 1
ATOM 544 C CA . LEU A 1 71 ? -0.301 6.173 -6.075 1.00 87.88 71 LEU A CA 1
ATOM 545 C C . LEU A 1 71 ? 0.909 6.815 -6.762 1.00 87.88 71 LEU A C 1
ATOM 547 O O . LEU A 1 71 ? 1.646 6.129 -7.475 1.00 87.88 71 LEU A O 1
ATOM 551 N N . ALA A 1 72 ? 1.153 8.102 -6.512 1.00 88.06 72 ALA A N 1
ATOM 552 C CA . ALA A 1 72 ? 2.329 8.803 -7.010 1.00 88.06 72 ALA A CA 1
ATOM 553 C C . ALA A 1 72 ? 3.620 8.140 -6.502 1.00 88.06 72 ALA A C 1
ATOM 555 O O . ALA A 1 72 ? 4.535 7.891 -7.290 1.00 88.06 72 ALA A O 1
ATOM 556 N N . SER A 1 73 ? 3.657 7.763 -5.221 1.00 87.69 73 SER A N 1
ATOM 557 C CA . SER A 1 73 ? 4.801 7.079 -4.608 1.00 87.69 73 SER A CA 1
ATOM 558 C C . SER A 1 73 ? 5.087 5.724 -5.264 1.00 87.69 73 SER A C 1
ATOM 560 O O . SER A 1 73 ? 6.243 5.410 -5.536 1.00 87.69 73 SER A O 1
ATOM 562 N N . ILE A 1 74 ? 4.047 4.950 -5.607 1.00 86.06 74 ILE A N 1
ATOM 563 C CA . ILE A 1 74 ? 4.199 3.687 -6.353 1.00 86.06 74 ILE A CA 1
ATOM 564 C C . ILE A 1 74 ? 4.737 3.946 -7.765 1.00 86.06 74 ILE A C 1
ATOM 566 O O . ILE A 1 74 ? 5.633 3.240 -8.225 1.00 86.06 74 ILE A O 1
ATOM 570 N N . SER A 1 75 ? 4.212 4.963 -8.454 1.00 84.81 75 SER A N 1
ATOM 571 C CA . SER A 1 75 ? 4.601 5.277 -9.835 1.00 84.81 75 SER A CA 1
ATOM 572 C C . SER A 1 75 ? 6.066 5.705 -9.980 1.00 84.81 75 SER A C 1
ATOM 574 O O . SER A 1 75 ? 6.664 5.509 -11.038 1.00 84.81 75 SER A O 1
ATOM 576 N N . ALA A 1 76 ? 6.649 6.254 -8.913 1.00 86.44 76 ALA A N 1
ATOM 577 C CA . ALA A 1 76 ? 8.035 6.699 -8.876 1.00 86.44 76 ALA A CA 1
ATOM 578 C C . ALA A 1 76 ? 9.042 5.547 -8.690 1.00 86.44 76 ALA A C 1
ATOM 580 O O . ALA A 1 76 ? 10.246 5.754 -8.851 1.00 86.44 76 ALA A O 1
ATOM 581 N N . LEU A 1 77 ? 8.580 4.337 -8.357 1.00 86.44 77 LEU A N 1
ATOM 582 C CA . LEU A 1 77 ? 9.458 3.191 -8.131 1.00 86.44 77 LEU A CA 1
ATOM 583 C C . LEU A 1 77 ? 10.006 2.645 -9.443 1.00 86.44 77 LEU A C 1
ATOM 585 O O . LEU A 1 77 ? 9.274 2.296 -10.370 1.00 86.44 77 LEU A O 1
ATOM 589 N N . GLN A 1 78 ? 11.322 2.478 -9.479 1.00 86.12 78 GLN A N 1
ATOM 590 C CA . GLN A 1 78 ? 12.025 1.901 -10.617 1.00 86.12 78 GLN A CA 1
ATOM 591 C C . GLN A 1 78 ? 12.094 0.377 -10.484 1.00 86.12 78 GLN A C 1
ATOM 593 O O . GLN A 1 78 ? 13.149 -0.200 -10.237 1.00 86.12 78 GLN A O 1
ATOM 598 N N . ILE A 1 79 ? 10.942 -0.283 -10.623 1.00 84.31 79 ILE A N 1
ATOM 599 C CA . ILE A 1 79 ? 10.839 -1.747 -10.570 1.00 84.31 79 ILE A CA 1
ATOM 600 C C . ILE A 1 79 ? 10.741 -2.301 -11.999 1.00 84.31 79 ILE A C 1
ATOM 602 O O . ILE A 1 79 ? 9.977 -1.768 -12.815 1.00 84.31 79 ILE A O 1
ATOM 606 N N . PRO A 1 80 ? 11.462 -3.388 -12.333 1.00 82.75 80 PRO A N 1
ATOM 607 C CA . PRO A 1 80 ? 11.307 -4.054 -13.619 1.00 82.75 80 PRO A CA 1
ATOM 608 C C . PRO A 1 80 ? 9.854 -4.490 -13.850 1.00 82.75 80 PRO A C 1
ATOM 610 O O . PRO A 1 80 ? 9.297 -5.273 -13.084 1.00 82.75 80 PRO A O 1
ATOM 613 N N . ARG A 1 81 ? 9.241 -4.026 -14.946 1.00 79.00 81 ARG A N 1
ATOM 614 C CA . ARG A 1 81 ? 7.853 -4.388 -15.306 1.00 79.00 81 ARG A CA 1
ATOM 615 C C . ARG A 1 81 ? 7.685 -5.862 -15.677 1.00 79.00 81 ARG A C 1
ATOM 617 O O . ARG A 1 81 ? 6.579 -6.389 -15.633 1.00 79.00 81 ARG A O 1
ATOM 624 N N . SER A 1 82 ? 8.769 -6.518 -16.076 1.00 76.50 82 SER A N 1
ATOM 625 C CA . SER A 1 82 ? 8.786 -7.935 -16.419 1.00 76.50 82 SER A CA 1
ATOM 626 C C . SER A 1 82 ? 10.115 -8.546 -16.016 1.00 76.50 82 SER A C 1
ATOM 628 O O . SER A 1 82 ? 11.165 -7.970 -16.302 1.00 76.50 82 SER A O 1
ATOM 630 N N . VAL A 1 83 ? 10.070 -9.739 -15.431 1.00 77.44 83 VAL A N 1
ATOM 631 C CA . VAL A 1 83 ? 11.263 -10.525 -15.113 1.00 77.44 83 VAL A CA 1
ATOM 632 C C . VAL A 1 83 ? 11.163 -11.875 -15.830 1.00 77.44 83 VAL A C 1
ATOM 634 O O . VAL A 1 83 ? 10.140 -12.555 -15.693 1.00 77.44 83 VAL A O 1
ATOM 637 N N . PRO A 1 84 ? 12.176 -12.283 -16.618 1.00 79.69 84 PRO A N 1
ATOM 638 C CA . PRO A 1 84 ? 12.173 -13.582 -17.277 1.00 79.69 84 PRO A CA 1
ATOM 639 C C . PRO A 1 84 ? 12.106 -14.717 -16.257 1.00 79.69 84 PRO A C 1
ATOM 641 O O . PRO A 1 84 ? 12.947 -14.813 -15.366 1.00 79.69 84 PRO A O 1
ATOM 644 N N . LYS A 1 85 ? 11.149 -15.633 -16.433 1.00 74.44 85 LYS A N 1
ATOM 645 C CA . LYS A 1 85 ? 10.980 -16.806 -15.558 1.00 74.44 85 LYS A CA 1
ATOM 646 C C . LYS A 1 85 ? 12.241 -17.654 -15.420 1.00 74.44 85 LYS A C 1
ATOM 648 O O . LYS A 1 85 ? 12.520 -18.164 -14.345 1.00 74.44 85 LYS A O 1
ATOM 653 N N . SER A 1 86 ? 12.985 -17.814 -16.511 1.00 79.50 86 SER A N 1
ATOM 654 C CA . SER A 1 86 ? 14.212 -18.613 -16.541 1.00 79.50 86 SER A CA 1
ATOM 655 C C . SER A 1 86 ? 15.363 -17.993 -15.748 1.00 79.50 86 SER A C 1
ATOM 657 O O . SER A 1 86 ? 16.356 -18.670 -15.510 1.00 79.50 86 SER A O 1
ATOM 659 N N . ARG A 1 87 ? 15.262 -16.709 -15.378 1.00 77.56 87 ARG A N 1
ATOM 660 C CA . ARG A 1 87 ? 16.321 -15.939 -14.717 1.00 77.56 87 ARG A CA 1
ATOM 661 C C . ARG A 1 87 ? 15.740 -14.994 -13.665 1.00 77.56 87 ARG A C 1
ATOM 663 O O . ARG A 1 87 ? 16.124 -13.828 -13.609 1.00 77.56 87 ARG A O 1
ATOM 670 N N . LEU A 1 88 ? 14.785 -15.477 -12.866 1.00 80.44 88 LEU A N 1
ATOM 671 C CA . LEU A 1 88 ? 14.284 -14.700 -11.737 1.00 80.44 88 LEU A CA 1
ATOM 672 C C . LEU A 1 88 ? 15.410 -14.592 -10.693 1.00 80.44 88 LEU A C 1
ATOM 674 O O . LEU A 1 88 ? 15.873 -15.630 -10.214 1.00 80.44 88 LEU A O 1
ATOM 678 N N . PRO A 1 89 ? 15.887 -13.384 -10.353 1.00 83.06 89 PRO A N 1
ATOM 679 C CA . PRO A 1 89 ? 16.878 -13.242 -9.302 1.00 83.06 89 PRO A CA 1
ATOM 680 C C . PRO A 1 89 ? 16.241 -13.565 -7.942 1.00 83.06 89 PRO A C 1
ATOM 682 O O . PRO A 1 89 ? 15.046 -13.347 -7.742 1.00 83.06 89 PRO A O 1
ATOM 685 N N . SER A 1 90 ? 17.036 -14.071 -6.996 1.00 83.62 90 SER A N 1
ATOM 686 C CA . SER A 1 90 ? 16.580 -14.327 -5.619 1.00 83.62 90 SER A CA 1
ATOM 687 C C . SER A 1 90 ? 16.191 -13.042 -4.883 1.00 83.62 90 SER A C 1
ATOM 689 O O . SER A 1 90 ? 15.353 -13.065 -3.987 1.00 83.62 90 SER A O 1
ATOM 691 N N . SER A 1 91 ? 16.808 -11.925 -5.262 1.00 84.81 91 SER A N 1
ATOM 692 C CA . SER A 1 91 ? 16.531 -10.579 -4.773 1.00 84.81 91 SER A CA 1
ATOM 693 C C . SER A 1 91 ? 17.023 -9.556 -5.798 1.00 84.81 91 SER A C 1
ATOM 695 O O . SER A 1 91 ? 17.892 -9.848 -6.619 1.00 84.81 91 SER A O 1
ATOM 697 N N . PHE A 1 92 ? 16.465 -8.352 -5.768 1.00 84.94 92 PHE A N 1
ATOM 698 C CA . PHE A 1 92 ? 16.983 -7.210 -6.513 1.00 84.94 92 PHE A CA 1
ATOM 699 C C . PHE A 1 92 ? 16.843 -5.959 -5.657 1.00 84.94 92 PHE A C 1
ATOM 701 O O . PHE A 1 92 ? 15.945 -5.863 -4.819 1.00 84.94 92 PHE A O 1
ATOM 708 N N . GLU A 1 93 ? 17.759 -5.022 -5.848 1.00 86.12 93 GLU A N 1
ATOM 709 C CA . GLU A 1 93 ? 17.734 -3.750 -5.147 1.00 86.12 93 GLU A CA 1
ATOM 710 C C . GLU A 1 93 ? 16.718 -2.817 -5.809 1.00 86.12 93 GLU A C 1
ATOM 712 O O . GLU A 1 93 ? 16.647 -2.721 -7.036 1.00 86.12 93 GLU A O 1
ATOM 717 N N . VAL A 1 94 ? 15.914 -2.144 -4.988 1.00 81.38 94 VAL A N 1
ATOM 718 C CA . VAL A 1 94 ? 14.949 -1.143 -5.442 1.00 81.38 94 VAL A CA 1
ATOM 719 C C . VAL A 1 94 ? 15.313 0.173 -4.789 1.00 81.38 94 VAL A C 1
ATOM 721 O O . VAL A 1 94 ? 15.246 0.303 -3.568 1.00 81.38 94 VAL A O 1
ATOM 724 N N . ALA A 1 95 ? 15.673 1.159 -5.606 1.00 83.69 95 ALA A N 1
ATOM 725 C CA . ALA A 1 95 ? 15.855 2.517 -5.127 1.00 83.69 95 ALA A CA 1
ATOM 726 C C . ALA A 1 95 ? 14.491 3.079 -4.705 1.00 83.69 95 ALA A C 1
ATOM 728 O O . ALA A 1 95 ? 13.587 3.234 -5.531 1.00 83.69 95 ALA A O 1
ATOM 729 N N . LEU A 1 96 ? 14.343 3.362 -3.411 1.00 78.31 96 LEU A N 1
ATOM 730 C CA . LEU A 1 96 ? 13.147 3.998 -2.878 1.00 78.31 96 LEU A CA 1
ATOM 731 C C . LEU A 1 96 ? 13.286 5.517 -3.036 1.00 78.31 96 LEU A C 1
ATOM 733 O O . LEU A 1 96 ? 14.184 6.108 -2.429 1.00 78.31 96 LEU A O 1
ATOM 737 N N . PRO A 1 97 ? 12.431 6.173 -3.838 1.00 75.31 97 PRO A N 1
ATOM 738 C CA . PRO A 1 97 ? 12.413 7.623 -3.890 1.00 75.31 97 PRO A CA 1
ATOM 739 C C . PRO A 1 97 ? 11.976 8.168 -2.528 1.00 75.31 97 PRO A C 1
ATOM 741 O O . PRO A 1 97 ? 11.106 7.595 -1.864 1.00 75.31 97 PRO A O 1
ATOM 744 N N . TYR A 1 98 ? 12.559 9.299 -2.126 1.00 76.25 98 TYR A N 1
ATOM 745 C CA . TYR A 1 98 ? 12.106 10.034 -0.948 1.00 76.25 98 TYR A CA 1
ATOM 746 C C . TYR A 1 98 ? 10.691 10.552 -1.225 1.00 76.25 98 TYR A C 1
ATOM 748 O O . TYR A 1 98 ? 10.493 11.555 -1.906 1.00 76.25 98 TYR A O 1
ATOM 756 N N . THR A 1 99 ? 9.701 9.807 -0.750 1.00 76.19 99 THR A N 1
ATOM 757 C CA . THR A 1 99 ? 8.277 10.102 -0.901 1.00 76.19 99 THR A CA 1
ATOM 758 C C . THR A 1 99 ? 7.655 10.185 0.482 1.00 76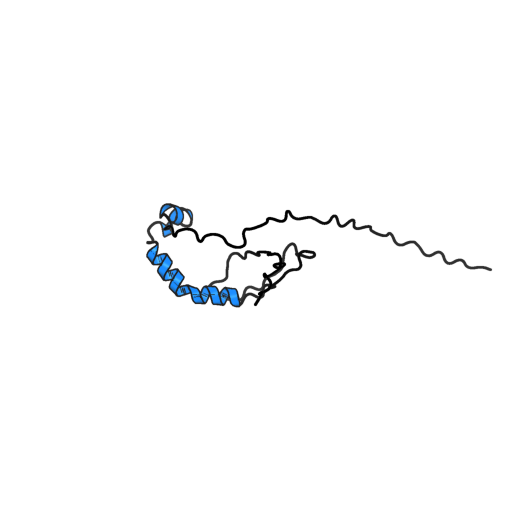.19 99 THR A C 1
ATOM 760 O O . THR A 1 99 ? 8.157 9.590 1.435 1.00 76.19 99 THR A O 1
ATOM 763 N N . ALA A 1 100 ? 6.566 10.937 0.610 1.00 73.06 100 ALA A N 1
ATOM 764 C CA . ALA A 1 100 ? 5.862 11.071 1.881 1.00 73.06 100 ALA A CA 1
ATOM 765 C C . ALA A 1 100 ? 5.123 9.775 2.296 1.00 73.06 100 ALA A C 1
ATOM 767 O O . ALA A 1 100 ? 4.769 9.615 3.466 1.00 73.06 100 ALA A O 1
ATOM 768 N N . SER A 1 101 ? 4.957 8.817 1.369 1.00 83.19 101 SER A N 1
ATOM 769 C CA . SER A 1 101 ? 4.309 7.527 1.621 1.00 83.19 101 SER A CA 1
ATOM 770 C C . SER A 1 101 ? 4.937 6.371 0.814 1.00 83.19 101 SER A C 1
ATOM 772 O O . SER A 1 101 ? 4.300 5.850 -0.110 1.00 83.19 101 SER A O 1
ATOM 774 N N . PRO A 1 102 ? 6.162 5.921 1.149 1.00 83.38 102 PRO A N 1
ATOM 775 C CA . PRO A 1 102 ? 6.785 4.786 0.470 1.00 83.38 102 PRO A CA 1
ATOM 776 C C . PRO A 1 102 ? 5.988 3.494 0.729 1.00 83.38 102 PRO A C 1
ATOM 778 O O . PRO A 1 102 ? 5.515 3.282 1.851 1.00 83.38 102 PRO A O 1
ATOM 781 N N . PRO A 1 103 ? 5.821 2.599 -0.265 1.00 83.75 103 PRO A N 1
ATOM 782 C CA . PRO A 1 103 ? 5.153 1.329 -0.019 1.00 83.75 103 PRO A CA 1
ATOM 783 C C . PRO A 1 103 ? 6.003 0.430 0.874 1.00 83.75 103 PRO A C 1
ATOM 785 O O . PRO A 1 103 ? 7.230 0.426 0.806 1.00 83.75 103 PRO A O 1
ATOM 788 N N . THR A 1 104 ? 5.324 -0.382 1.677 1.00 82.88 104 THR A N 1
ATOM 789 C CA . THR A 1 104 ? 5.973 -1.321 2.600 1.00 82.88 104 THR A CA 1
ATOM 790 C C . THR A 1 104 ? 6.208 -2.695 1.974 1.00 82.88 104 THR A C 1
ATOM 792 O O . THR A 1 104 ? 7.157 -3.377 2.341 1.00 82.88 104 THR A O 1
ATOM 795 N N . HIS A 1 105 ? 5.360 -3.105 1.023 1.00 81.06 105 HIS A N 1
ATOM 796 C CA . HIS A 1 105 ? 5.393 -4.428 0.397 1.00 81.06 105 HIS A CA 1
ATOM 797 C C . HIS A 1 105 ? 5.054 -4.336 -1.097 1.00 81.06 105 HIS A C 1
ATOM 799 O O . HIS A 1 105 ? 4.215 -3.531 -1.501 1.00 81.06 105 HIS A O 1
ATOM 805 N N . ILE A 1 106 ? 5.674 -5.191 -1.915 1.00 77.25 106 ILE A N 1
ATOM 806 C CA . ILE A 1 106 ? 5.415 -5.314 -3.357 1.00 77.25 106 ILE A CA 1
ATOM 807 C C . ILE A 1 106 ? 5.107 -6.781 -3.664 1.00 77.25 106 ILE A C 1
ATOM 809 O O . ILE A 1 106 ? 5.852 -7.670 -3.257 1.00 77.25 106 ILE A O 1
ATOM 813 N N . LEU A 1 107 ? 4.025 -7.035 -4.405 1.00 80.56 107 LEU A N 1
ATOM 814 C CA . LEU A 1 107 ? 3.649 -8.371 -4.866 1.00 80.56 107 LEU A CA 1
ATOM 815 C C . LEU A 1 107 ? 3.850 -8.477 -6.381 1.00 80.56 107 LEU A C 1
ATOM 817 O O . LEU A 1 107 ? 3.260 -7.714 -7.144 1.00 80.56 107 LEU A O 1
ATOM 821 N N . ALA A 1 108 ? 4.647 -9.449 -6.822 1.00 74.88 108 ALA A N 1
ATOM 822 C CA . ALA A 1 108 ? 4.826 -9.756 -8.238 1.00 74.88 108 ALA A CA 1
ATOM 823 C C . ALA A 1 108 ? 3.897 -10.905 -8.655 1.00 74.88 108 ALA A C 1
ATOM 825 O O . ALA A 1 108 ? 3.981 -12.007 -8.114 1.00 74.88 108 ALA A O 1
ATOM 826 N N . VAL A 1 109 ? 3.028 -10.661 -9.639 1.00 74.44 109 VAL A N 1
ATOM 827 C CA . VAL A 1 109 ? 2.102 -11.672 -10.170 1.00 74.44 109 VAL A CA 1
ATOM 828 C C . VAL A 1 109 ? 2.518 -12.049 -11.586 1.00 74.44 109 VAL A C 1
ATOM 830 O O . VAL A 1 109 ? 2.584 -11.202 -12.476 1.00 74.44 109 VAL A O 1
ATOM 833 N N . PHE A 1 110 ? 2.775 -13.336 -11.812 1.00 71.38 110 PHE A N 1
ATOM 834 C CA . PHE A 1 110 ? 3.023 -13.869 -13.147 1.00 71.38 110 PHE A CA 1
ATOM 835 C C . PHE A 1 110 ? 1.715 -14.368 -13.777 1.00 71.38 110 PHE A C 1
ATOM 837 O O . PHE A 1 110 ? 0.994 -15.152 -13.164 1.00 71.38 110 PHE A O 1
ATOM 844 N N . THR A 1 111 ? 1.452 -13.999 -15.035 1.00 68.69 111 THR A N 1
ATOM 845 C CA . THR A 1 111 ? 0.347 -14.560 -15.831 1.00 68.69 111 THR A CA 1
ATOM 846 C C . THR A 1 111 ? 0.862 -15.102 -17.167 1.00 68.69 111 THR A C 1
ATOM 848 O O . THR A 1 111 ? 1.795 -14.555 -17.754 1.00 68.69 111 THR A O 1
ATOM 851 N N . SER A 1 112 ? 0.301 -16.216 -17.647 1.00 66.06 112 SER A N 1
ATOM 852 C CA . SER A 1 112 ? 0.620 -16.748 -18.977 1.00 66.06 112 SER A CA 1
ATOM 853 C C . SER A 1 112 ? -0.116 -15.961 -20.076 1.00 66.06 112 SER A C 1
ATOM 855 O O . SER A 1 112 ? -1.282 -15.581 -19.882 1.00 66.06 112 SER A O 1
ATOM 857 N N . PRO A 1 113 ? 0.529 -15.719 -21.238 1.00 62.69 113 PRO A N 1
ATOM 858 C CA . PRO A 1 113 ? -0.128 -15.084 -22.376 1.00 62.69 113 PRO A CA 1
ATOM 859 C C . PRO A 1 113 ? -1.314 -15.936 -22.846 1.00 62.69 113 PRO A C 1
ATOM 861 O O . PRO A 1 113 ? -1.236 -17.164 -22.890 1.00 62.69 113 PRO A O 1
ATOM 864 N N . SER A 1 114 ? -2.428 -15.277 -23.171 1.00 55.34 114 SER A N 1
ATOM 865 C CA . SER A 1 114 ? -3.640 -15.937 -23.662 1.00 55.34 114 SER A CA 1
ATOM 866 C C . SER A 1 114 ? -3.386 -16.514 -25.054 1.00 55.34 114 SER A C 1
ATOM 868 O O . SER A 1 114 ? -3.174 -15.765 -26.004 1.00 55.34 114 SER A O 1
ATOM 870 N N . SER A 1 115 ? -3.423 -17.838 -25.190 1.00 55.56 115 SER A N 1
ATOM 871 C CA . SER A 1 115 ? -3.538 -18.481 -26.499 1.00 55.56 115 SER A CA 1
ATOM 872 C C . SER A 1 115 ? -5.007 -18.425 -26.927 1.00 55.56 115 SER A C 1
ATOM 874 O O . SER A 1 115 ? -5.854 -18.988 -26.240 1.00 55.56 115 SER A O 1
ATOM 876 N N . LYS A 1 116 ? -5.274 -17.748 -28.054 1.00 49.81 116 LYS A N 1
ATOM 877 C CA . LYS A 1 116 ? -6.556 -17.623 -28.783 1.00 49.81 116 LYS A CA 1
ATOM 878 C C . LYS A 1 116 ? -7.595 -16.660 -28.189 1.00 49.81 116 LYS A C 1
ATOM 880 O O . LYS A 1 116 ? -8.306 -16.978 -27.243 1.00 49.81 116 LYS A O 1
ATOM 885 N N . GLY A 1 117 ? -7.744 -15.502 -28.836 1.00 43.91 117 GLY A N 1
ATOM 886 C CA . GLY A 1 117 ? -9.066 -14.892 -28.978 1.00 43.91 117 GLY A CA 1
ATOM 887 C C . GLY A 1 117 ? -9.887 -15.721 -29.979 1.00 43.91 117 GLY A C 1
ATOM 888 O O . GLY A 1 117 ? -9.290 -16.289 -30.901 1.00 43.91 117 GLY A O 1
ATOM 889 N N . PRO A 1 118 ? -11.212 -15.859 -29.807 1.00 48.19 118 PRO A N 1
ATOM 890 C CA . PRO A 1 118 ? -12.050 -16.458 -30.836 1.00 48.19 118 PRO A CA 1
ATOM 891 C C . PRO A 1 118 ? -11.971 -15.589 -32.095 1.00 48.19 118 PRO A C 1
ATOM 893 O O . PRO A 1 118 ? -12.079 -14.364 -32.015 1.00 48.19 118 PRO A O 1
ATOM 896 N N . ALA A 1 119 ? -11.732 -16.225 -33.242 1.00 48.50 119 ALA A N 1
ATOM 897 C CA . ALA A 1 119 ? -11.880 -15.580 -34.536 1.00 48.50 119 ALA A CA 1
ATOM 898 C C . ALA A 1 119 ? -13.309 -15.033 -34.633 1.00 48.50 119 ALA A C 1
ATOM 900 O O . ALA A 1 119 ? -14.275 -15.768 -34.433 1.00 48.50 119 ALA A O 1
ATOM 901 N N . SER A 1 120 ? -13.423 -13.732 -34.876 1.00 46.34 120 SER A N 1
ATOM 902 C CA . SER A 1 120 ? -14.652 -13.111 -35.345 1.00 46.34 120 SER A CA 1
ATOM 903 C C . SER A 1 120 ? -15.002 -13.730 -36.697 1.00 46.34 120 SER A C 1
ATOM 905 O O . SER A 1 120 ? -14.311 -13.453 -37.678 1.00 46.34 120 SER A O 1
ATOM 907 N N . ASP A 1 121 ? -16.020 -14.584 -36.729 1.00 44.34 121 ASP A N 1
ATOM 908 C CA . ASP A 1 121 ? -16.710 -14.935 -37.968 1.00 44.34 121 ASP A CA 1
ATOM 909 C C . ASP A 1 121 ? -17.751 -13.836 -38.205 1.00 44.34 121 ASP A C 1
ATOM 911 O O . ASP A 1 121 ? -18.537 -13.517 -37.304 1.00 44.34 121 ASP A O 1
ATOM 915 N N . ALA A 1 122 ? -17.657 -13.199 -39.367 1.00 40.88 122 ALA A N 1
ATOM 916 C CA . ALA A 1 122 ? -18.536 -12.143 -39.853 1.00 40.88 122 ALA A CA 1
ATOM 917 C C . ALA A 1 122 ? -19.369 -12.686 -41.014 1.00 40.88 122 ALA A C 1
ATOM 919 O O . ALA A 1 122 ? -18.816 -13.504 -41.783 1.00 40.88 122 ALA A O 1
#

pLDDT: mean 75.23, std 15.81, range [40.88, 93.31]